Protein AF-A0A9J6B7P5-F1 (afdb_monomer_lite)

pLDDT: mean 73.7, std 16.9, range [36.16, 93.62]

Structure (mmCIF, N/CA/C/O backbone):
data_AF-A0A9J6B7P5-F1
#
_entry.id   AF-A0A9J6B7P5-F1
#
loop_
_atom_site.group_PDB
_atom_site.id
_atom_site.type_symbol
_atom_site.label_atom_id
_atom_site.label_alt_id
_atom_site.label_comp_id
_atom_site.label_asym_id
_atom_site.label_entity_id
_atom_site.label_seq_id
_atom_site.pdbx_PDB_ins_code
_atom_site.Cartn_x
_atom_site.Cartn_y
_atom_site.Cartn_z
_atom_site.occupancy
_atom_site.B_iso_or_equiv
_atom_site.auth_seq_id
_atom_site.auth_comp_id
_atom_site.auth_asym_id
_atom_site.auth_atom_id
_atom_site.pdbx_PDB_model_num
ATOM 1 N N . MET A 1 1 ? -21.417 7.766 10.799 1.00 41.38 1 MET A N 1
ATOM 2 C CA . MET A 1 1 ? -20.061 8.194 11.215 1.00 41.38 1 MET A CA 1
ATOM 3 C C . MET A 1 1 ? -19.464 7.102 12.091 1.00 41.38 1 MET A C 1
ATOM 5 O O . MET A 1 1 ? -19.940 6.919 13.204 1.00 41.38 1 MET A O 1
ATOM 9 N N . ASN A 1 2 ? -18.508 6.321 11.581 1.00 46.41 2 ASN A N 1
ATOM 10 C CA . ASN A 1 2 ? -17.875 5.256 12.366 1.00 46.41 2 ASN A CA 1
ATOM 11 C C . ASN A 1 2 ? -16.934 5.867 13.414 1.00 46.41 2 ASN A C 1
ATOM 13 O O . ASN A 1 2 ? -16.028 6.626 13.078 1.00 46.41 2 ASN A O 1
ATOM 17 N N . LYS A 1 3 ? -17.177 5.557 14.691 1.00 47.09 3 LYS A N 1
ATOM 18 C CA . LYS A 1 3 ? -16.329 5.957 15.818 1.00 47.09 3 LY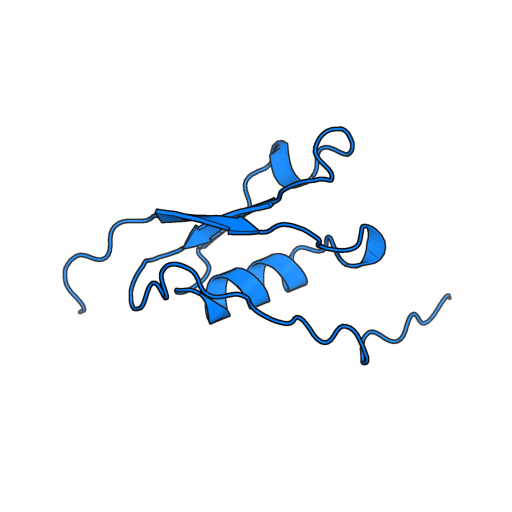S A CA 1
ATOM 19 C C . LYS A 1 3 ? -15.010 5.165 15.784 1.00 47.09 3 LYS A C 1
ATOM 21 O O . LYS A 1 3 ? -15.032 3.950 15.925 1.00 47.09 3 LYS A O 1
ATOM 26 N N . GLY A 1 4 ? -13.872 5.861 15.718 1.00 56.47 4 GLY A N 1
ATOM 27 C CA . GLY A 1 4 ? -12.684 5.483 16.501 1.00 56.47 4 GLY A CA 1
ATOM 28 C C . GLY A 1 4 ? -11.616 4.572 15.885 1.00 56.47 4 GLY A C 1
ATOM 29 O O . GLY A 1 4 ? -10.818 4.021 16.643 1.00 56.47 4 GLY A O 1
ATOM 30 N N . SER A 1 5 ? -11.530 4.408 14.566 1.00 67.50 5 SER A N 1
ATOM 31 C CA . SER A 1 5 ? -10.417 3.656 13.967 1.00 67.50 5 SER A CA 1
ATOM 32 C C . SER A 1 5 ? -9.139 4.513 13.977 1.00 67.50 5 SER A C 1
ATOM 34 O O . SER A 1 5 ? -9.038 5.505 13.256 1.00 67.50 5 SER A O 1
ATOM 36 N N . LYS A 1 6 ? -8.185 4.194 14.865 1.00 78.56 6 LYS A N 1
ATOM 37 C CA . LYS A 1 6 ? -6.889 4.893 14.934 1.00 78.56 6 LYS A CA 1
ATOM 38 C C . LYS A 1 6 ? -5.996 4.453 13.765 1.00 78.56 6 LYS A C 1
ATOM 40 O O . LYS A 1 6 ? -5.927 3.245 13.526 1.00 78.56 6 LYS A O 1
ATOM 45 N N . PRO A 1 7 ? -5.254 5.376 13.122 1.00 86.00 7 PRO A N 1
ATOM 46 C CA . PRO A 1 7 ? -4.273 5.018 12.106 1.00 86.00 7 PRO A CA 1
ATOM 47 C C . PRO A 1 7 ? -3.275 3.981 12.629 1.00 86.00 7 PRO A C 1
ATOM 49 O O . PRO A 1 7 ? -2.794 4.082 13.763 1.00 86.00 7 PRO A O 1
ATOM 52 N N . ARG A 1 8 ? -2.967 2.978 11.807 1.00 86.69 8 ARG A N 1
ATOM 53 C CA . ARG A 1 8 ? -1.977 1.935 12.101 1.00 86.69 8 ARG A CA 1
ATOM 54 C C . ARG A 1 8 ? -0.998 1.789 10.952 1.00 86.69 8 ARG A C 1
ATOM 56 O O . ARG A 1 8 ? -1.318 2.085 9.807 1.00 86.69 8 ARG A O 1
ATOM 63 N N . TRP A 1 9 ? 0.180 1.268 11.271 1.00 87.75 9 TRP A N 1
ATOM 64 C CA . TRP A 1 9 ? 1.215 0.970 10.293 1.00 87.75 9 TRP A CA 1
ATOM 65 C C . TRP A 1 9 ? 1.213 -0.512 9.937 1.00 87.75 9 TRP A C 1
ATOM 67 O O . TRP A 1 9 ? 1.489 -1.360 10.785 1.00 87.75 9 TRP A O 1
ATOM 77 N N . ALA A 1 10 ? 0.948 -0.811 8.671 1.00 85.19 10 ALA A N 1
ATOM 78 C CA . ALA A 1 10 ? 1.187 -2.112 8.073 1.00 85.19 10 ALA A CA 1
ATOM 79 C C . ALA A 1 10 ? 2.602 -2.157 7.482 1.00 85.19 10 ALA A C 1
ATOM 81 O O . ALA A 1 10 ? 3.077 -1.189 6.882 1.00 85.19 10 ALA A O 1
ATOM 82 N N . LYS A 1 11 ? 3.284 -3.292 7.653 1.00 86.31 11 LYS A N 1
ATOM 83 C CA . LYS A 1 11 ? 4.564 -3.574 6.998 1.00 86.31 11 LYS A CA 1
ATOM 84 C C . LYS A 1 11 ? 4.316 -4.584 5.886 1.00 86.31 11 LYS A C 1
ATOM 86 O O . LYS A 1 11 ? 3.830 -5.673 6.171 1.00 86.31 11 LYS A O 1
ATOM 91 N N . ALA A 1 12 ? 4.663 -4.227 4.657 1.00 83.75 12 ALA A N 1
ATOM 92 C CA . ALA A 1 12 ? 4.604 -5.127 3.514 1.00 83.75 12 ALA A CA 1
ATOM 93 C C . ALA A 1 12 ? 6.024 -5.524 3.096 1.00 83.75 12 ALA A C 1
ATOM 95 O O . ALA A 1 12 ? 6.909 -4.669 3.000 1.00 83.75 12 ALA A O 1
ATOM 96 N N . PHE A 1 13 ? 6.238 -6.816 2.869 1.00 83.38 13 PHE A N 1
ATOM 97 C CA . PHE A 1 13 ? 7.526 -7.412 2.512 1.00 83.38 13 PHE A CA 1
ATOM 98 C C . PHE A 1 13 ? 7.408 -8.119 1.160 1.00 83.38 13 PHE A C 1
ATOM 100 O O . PHE A 1 13 ? 6.307 -8.457 0.737 1.00 83.38 13 PHE A O 1
ATOM 107 N N . GLY A 1 14 ? 8.538 -8.342 0.486 1.00 80.31 14 GLY A N 1
ATOM 108 C CA . GLY A 1 14 ? 8.574 -9.140 -0.745 1.00 80.31 14 GLY A CA 1
ATOM 109 C C . GLY A 1 14 ? 7.988 -8.463 -1.989 1.00 80.31 14 GLY A C 1
ATOM 110 O O . GLY A 1 14 ? 7.787 -9.132 -2.993 1.00 80.31 14 GLY A O 1
ATOM 111 N N . ILE A 1 15 ? 7.736 -7.150 -1.955 1.00 82.12 15 ILE A N 1
ATOM 112 C CA . ILE A 1 15 ? 7.244 -6.403 -3.122 1.00 82.12 15 ILE A CA 1
ATOM 113 C C . ILE A 1 15 ? 8.378 -6.298 -4.152 1.00 82.12 15 ILE A C 1
ATOM 115 O O . ILE A 1 15 ? 9.419 -5.707 -3.834 1.00 82.12 15 ILE A O 1
ATOM 119 N N . PRO A 1 16 ? 8.205 -6.815 -5.382 1.00 82.75 16 PRO A N 1
ATOM 120 C CA . PRO A 1 16 ? 9.220 -6.696 -6.419 1.00 82.75 16 PRO A CA 1
ATOM 121 C C . PRO A 1 16 ? 9.564 -5.237 -6.711 1.00 82.75 16 PRO A C 1
ATOM 123 O O . PRO A 1 16 ? 8.690 -4.372 -6.710 1.00 82.75 16 PRO A O 1
ATOM 126 N N . LEU A 1 17 ? 10.834 -4.956 -7.017 1.00 81.25 17 LEU A N 1
ATOM 127 C CA . LEU A 1 17 ? 11.319 -3.585 -7.219 1.00 81.25 17 LEU A CA 1
ATOM 128 C C . LEU A 1 17 ? 10.518 -2.822 -8.287 1.00 81.25 17 LEU A C 1
ATOM 130 O O . LEU A 1 17 ? 10.204 -1.652 -8.092 1.00 81.25 17 LEU A O 1
ATOM 134 N N . HIS A 1 18 ? 10.156 -3.496 -9.380 1.00 81.19 18 HIS A N 1
ATOM 135 C CA . HIS A 1 18 ? 9.368 -2.923 -10.475 1.00 81.19 18 HIS A CA 1
ATOM 136 C C . HIS A 1 18 ? 7.903 -2.657 -10.090 1.00 81.19 18 HIS A C 1
ATOM 138 O O . HIS A 1 18 ? 7.261 -1.798 -10.683 1.00 81.19 18 HIS A O 1
ATOM 144 N N . ALA A 1 19 ? 7.386 -3.360 -9.080 1.00 81.50 19 ALA A N 1
ATOM 145 C CA . ALA A 1 19 ? 6.036 -3.193 -8.560 1.00 81.50 19 ALA A CA 1
ATOM 146 C C . ALA A 1 19 ? 5.979 -2.182 -7.403 1.00 81.50 19 ALA A C 1
ATOM 148 O O . ALA A 1 19 ? 4.908 -1.947 -6.852 1.00 81.50 19 ALA A O 1
ATOM 149 N N . ARG A 1 20 ? 7.093 -1.546 -7.011 1.00 84.38 20 ARG A N 1
ATOM 150 C CA . ARG A 1 20 ? 7.108 -0.475 -5.999 1.00 84.38 20 ARG A CA 1
ATOM 151 C C . ARG A 1 20 ? 6.579 0.829 -6.600 1.00 84.38 20 ARG A C 1
ATOM 153 O O . ARG A 1 20 ? 7.339 1.763 -6.818 1.00 84.38 20 ARG A O 1
ATOM 160 N N . ALA A 1 21 ? 5.280 0.888 -6.866 1.00 87.31 21 ALA A N 1
ATOM 161 C CA . ALA A 1 21 ? 4.565 2.076 -7.323 1.00 87.31 21 ALA A CA 1
ATOM 162 C C . ALA A 1 21 ? 3.504 2.485 -6.294 1.00 87.31 21 ALA A C 1
ATOM 164 O O . ALA A 1 21 ? 3.035 1.664 -5.504 1.00 87.31 21 ALA A O 1
ATOM 165 N N . ILE A 1 22 ? 3.093 3.757 -6.310 1.00 89.94 22 ILE A N 1
ATOM 166 C CA . ILE A 1 22 ? 2.105 4.282 -5.354 1.00 89.94 22 ILE A CA 1
ATOM 167 C C . ILE A 1 22 ? 0.787 3.497 -5.413 1.00 89.94 22 ILE A C 1
ATOM 169 O O . ILE A 1 22 ? 0.203 3.190 -4.375 1.00 89.94 22 ILE A O 1
ATOM 173 N N . ASN A 1 23 ? 0.379 3.086 -6.618 1.00 90.25 23 ASN A N 1
ATOM 174 C CA . ASN A 1 23 ? -0.820 2.279 -6.834 1.00 90.25 23 ASN A CA 1
ATOM 175 C C . ASN A 1 23 ? -0.732 0.915 -6.143 1.00 90.25 23 ASN A C 1
ATOM 177 O O . ASN A 1 23 ? -1.710 0.490 -5.536 1.00 90.25 23 ASN A O 1
ATOM 181 N N . THR A 1 24 ? 0.433 0.265 -6.154 1.00 89.12 24 THR A N 1
ATOM 182 C CA . THR A 1 24 ? 0.642 -1.014 -5.460 1.00 89.12 24 THR A CA 1
ATOM 183 C C . THR A 1 24 ? 0.424 -0.864 -3.961 1.00 89.12 24 THR A C 1
ATOM 185 O O . THR A 1 24 ? -0.309 -1.638 -3.355 1.00 89.12 24 THR A O 1
ATOM 188 N N . TYR A 1 25 ? 1.010 0.168 -3.348 1.00 90.19 25 TYR A N 1
ATOM 189 C CA . TYR A 1 25 ? 0.857 0.409 -1.911 1.00 90.19 25 TYR A CA 1
ATOM 190 C C . TYR A 1 25 ? -0.567 0.797 -1.527 1.00 90.19 25 TYR A C 1
ATOM 192 O O . TYR A 1 25 ? -1.031 0.417 -0.453 1.00 90.19 25 TYR A O 1
ATOM 200 N N . ARG A 1 26 ? -1.269 1.517 -2.408 1.00 91.81 26 ARG A N 1
ATOM 201 C CA . ARG A 1 26 ? -2.688 1.820 -2.235 1.00 91.81 26 ARG A CA 1
ATOM 202 C C . ARG A 1 26 ? -3.531 0.549 -2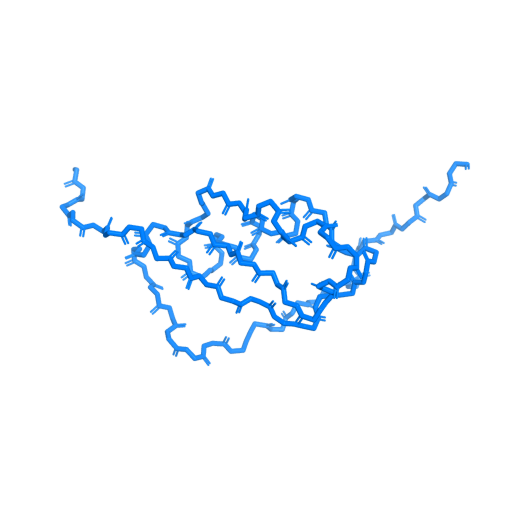.224 1.00 91.81 26 ARG A C 1
ATOM 204 O O . ARG A 1 26 ? -4.266 0.346 -1.267 1.00 91.81 26 ARG A O 1
ATOM 211 N N . ILE A 1 27 ? -3.356 -0.328 -3.216 1.00 90.00 27 ILE A N 1
ATOM 212 C CA . ILE A 1 27 ? -4.062 -1.617 -3.292 1.00 90.00 27 ILE A CA 1
ATOM 213 C C . ILE A 1 27 ? -3.803 -2.442 -2.026 1.00 90.00 27 ILE A C 1
ATOM 215 O O . ILE A 1 27 ? -4.747 -2.897 -1.389 1.00 90.00 27 ILE A O 1
ATOM 219 N N . ILE A 1 28 ? -2.540 -2.575 -1.606 1.00 87.88 28 ILE A N 1
ATOM 220 C CA . ILE A 1 28 ? -2.185 -3.308 -0.381 1.00 87.88 28 ILE A CA 1
ATOM 221 C C . ILE A 1 28 ? -2.849 -2.679 0.854 1.00 87.88 28 ILE A C 1
ATOM 223 O O . ILE A 1 28 ? -3.416 -3.390 1.680 1.00 87.88 28 ILE A O 1
ATOM 227 N N . GLY A 1 29 ? -2.794 -1.353 0.999 1.00 89.25 29 GLY A N 1
ATOM 228 C CA . GLY A 1 29 ? -3.405 -0.656 2.132 1.00 89.25 29 GLY A CA 1
ATOM 229 C C . GLY A 1 29 ? -4.924 -0.822 2.178 1.00 89.25 29 GLY A C 1
ATOM 230 O O . GLY A 1 29 ? -5.479 -1.086 3.246 1.00 89.25 29 GLY A O 1
ATOM 231 N N . ASP A 1 30 ? -5.585 -0.723 1.025 1.00 88.19 30 ASP A N 1
ATOM 232 C CA . ASP A 1 30 ? -7.030 -0.899 0.892 1.00 88.19 30 ASP A CA 1
ATOM 233 C C . ASP A 1 30 ? -7.460 -2.334 1.220 1.00 88.19 30 ASP A C 1
ATOM 235 O O . ASP A 1 30 ? -8.420 -2.511 1.970 1.00 88.19 30 ASP A O 1
ATOM 239 N N . LEU A 1 31 ? -6.699 -3.343 0.776 1.00 85.44 31 LEU A N 1
ATOM 240 C CA . LEU A 1 31 ? -6.940 -4.753 1.108 1.00 85.44 31 LEU A CA 1
ATOM 241 C C . LEU A 1 31 ? -6.809 -5.051 2.610 1.00 85.44 31 LEU A C 1
ATOM 243 O O . LEU A 1 31 ? -7.549 -5.876 3.139 1.00 85.44 31 LEU A O 1
ATOM 247 N N . VAL A 1 32 ? -5.871 -4.398 3.306 1.00 82.81 32 VAL A N 1
ATOM 248 C CA . VAL A 1 32 ? -5.564 -4.706 4.718 1.00 82.81 32 VAL A CA 1
ATOM 249 C C . VAL A 1 32 ? -6.402 -3.888 5.705 1.00 82.81 32 VAL A C 1
ATOM 251 O O . VAL A 1 32 ? -6.631 -4.330 6.833 1.00 82.81 32 VAL A O 1
ATOM 254 N N . GLY A 1 33 ? -6.843 -2.680 5.344 1.00 84.19 33 GLY A N 1
ATOM 255 C CA . GLY A 1 33 ? -7.591 -1.852 6.296 1.00 84.19 33 GLY A CA 1
ATOM 256 C C . GLY A 1 33 ? -7.903 -0.416 5.889 1.00 84.19 33 GLY A C 1
ATOM 257 O O . GLY A 1 33 ? -8.126 0.402 6.787 1.00 84.19 33 GLY A O 1
ATOM 258 N N . GLY A 1 34 ? -7.907 -0.115 4.587 1.00 88.69 34 GLY A N 1
ATOM 259 C CA . GLY A 1 34 ? -8.148 1.216 4.024 1.00 88.69 34 GLY A CA 1
ATOM 260 C C . GLY A 1 34 ? -6.888 2.078 4.016 1.00 88.69 34 GLY A C 1
ATOM 261 O O . GLY A 1 34 ? -6.427 2.502 5.078 1.00 88.69 34 GLY A O 1
ATOM 262 N N . TYR A 1 35 ? -6.341 2.342 2.829 1.00 91.06 35 TYR A N 1
ATOM 263 C CA . TYR A 1 35 ? -5.122 3.121 2.626 1.00 91.06 35 TYR A CA 1
ATOM 264 C C . TYR A 1 35 ? -5.289 4.583 3.062 1.00 91.06 35 TYR A C 1
ATOM 266 O O . TYR A 1 35 ? -6.298 5.223 2.767 1.00 91.06 35 TYR A O 1
ATOM 274 N N . ILE A 1 36 ? -4.262 5.131 3.721 1.00 92.38 36 ILE A N 1
ATOM 275 C CA . ILE A 1 36 ? -4.137 6.571 3.997 1.00 92.38 36 ILE A CA 1
ATOM 276 C C . ILE A 1 36 ? -2.952 7.147 3.224 1.00 92.38 36 ILE A C 1
ATOM 278 O O . ILE A 1 36 ? -3.121 8.058 2.420 1.00 92.38 36 ILE A O 1
ATOM 282 N N . TYR A 1 37 ? -1.748 6.632 3.484 1.00 93.62 37 TYR A N 1
ATOM 283 C CA . TYR A 1 37 ? -0.519 7.052 2.811 1.00 93.62 37 TYR 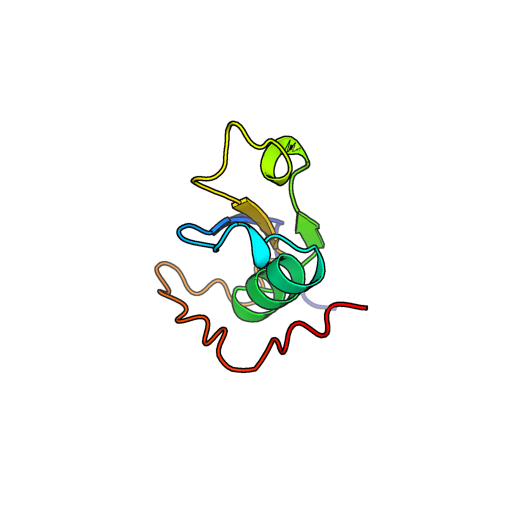A CA 1
ATOM 284 C C . TYR A 1 37 ? 0.583 5.993 2.953 1.00 93.62 37 TYR A C 1
ATOM 286 O O . TYR A 1 37 ? 0.454 5.036 3.719 1.00 93.62 37 TYR A O 1
ATOM 294 N N . VAL A 1 38 ? 1.679 6.160 2.215 1.00 92.62 38 VAL A N 1
ATOM 295 C CA . VAL A 1 38 ? 2.890 5.334 2.323 1.00 92.62 38 VAL A CA 1
ATOM 296 C C . VAL A 1 38 ? 4.038 6.184 2.861 1.00 92.62 38 VAL A C 1
ATOM 298 O O . VAL A 1 38 ? 4.175 7.345 2.490 1.00 92.62 38 VAL A O 1
ATOM 301 N N . ASP A 1 39 ? 4.833 5.618 3.760 1.00 90.88 39 ASP A N 1
ATOM 302 C CA . ASP A 1 39 ? 5.982 6.287 4.371 1.00 90.88 39 ASP A CA 1
ATOM 303 C C . ASP A 1 39 ? 7.060 6.619 3.327 1.00 90.88 39 ASP A C 1
ATOM 305 O O . ASP A 1 39 ? 7.373 5.768 2.491 1.00 90.88 39 ASP A O 1
ATOM 309 N N . GLU A 1 40 ? 7.647 7.816 3.390 1.00 87.69 40 GLU A N 1
ATOM 310 C CA . GLU A 1 40 ? 8.649 8.295 2.427 1.00 87.69 40 GLU A CA 1
ATOM 311 C C . GLU A 1 40 ? 9.895 7.397 2.354 1.00 87.69 40 GLU A C 1
ATOM 313 O O . GLU A 1 40 ? 10.430 7.177 1.265 1.00 87.69 40 GLU A O 1
ATOM 318 N N . ASP A 1 41 ? 10.297 6.769 3.468 1.00 85.75 41 ASP A N 1
ATOM 319 C CA . ASP A 1 41 ? 11.432 5.836 3.496 1.00 85.75 41 ASP A CA 1
ATOM 320 C C . ASP A 1 41 ? 11.176 4.580 2.651 1.00 85.75 41 ASP A C 1
ATOM 322 O O . ASP A 1 41 ? 12.116 3.862 2.302 1.00 85.75 41 ASP A O 1
ATOM 326 N N . THR A 1 42 ? 9.917 4.305 2.291 1.00 83.62 42 THR A N 1
ATOM 327 C CA . THR A 1 42 ? 9.553 3.219 1.370 1.00 83.62 42 THR A CA 1
ATOM 328 C C . THR A 1 42 ? 10.174 3.430 -0.013 1.00 83.62 42 THR A C 1
ATOM 330 O O . THR A 1 42 ? 10.444 2.462 -0.723 1.00 83.62 42 THR A O 1
ATOM 333 N N . TRP A 1 43 ? 10.459 4.671 -0.404 1.00 81.88 43 TRP A N 1
ATOM 334 C CA . TRP A 1 43 ? 11.105 4.976 -1.683 1.00 81.88 43 TRP A CA 1
ATOM 335 C C . TRP A 1 43 ? 12.622 4.824 -1.637 1.00 81.88 43 TRP A C 1
ATOM 337 O O . TRP A 1 43 ? 13.271 4.760 -2.685 1.00 81.88 43 TRP A O 1
ATOM 347 N N . ASN A 1 44 ? 13.200 4.706 -0.439 1.00 78.94 44 ASN A N 1
ATOM 348 C CA . ASN A 1 44 ? 14.630 4.534 -0.290 1.00 78.94 44 ASN A CA 1
ATOM 349 C C . ASN A 1 44 ? 15.052 3.158 -0.828 1.00 78.94 44 ASN A C 1
ATOM 351 O O . ASN A 1 44 ? 14.642 2.099 -0.336 1.00 78.94 44 ASN A O 1
ATOM 355 N N . ARG A 1 45 ? 15.903 3.175 -1.860 1.00 68.38 45 ARG A N 1
ATOM 356 C CA . ARG A 1 45 ? 16.440 1.965 -2.495 1.00 68.38 45 ARG A CA 1
ATOM 357 C C . ARG A 1 45 ? 17.386 1.180 -1.587 1.00 68.38 45 ARG A C 1
ATOM 359 O O . ARG A 1 45 ? 17.652 0.026 -1.876 1.00 68.38 45 ARG A O 1
ATOM 366 N N . SER A 1 46 ? 17.835 1.746 -0.473 1.00 72.81 46 SER A N 1
ATOM 367 C CA . SER A 1 46 ? 18.560 1.006 0.566 1.00 72.81 46 SER A CA 1
ATOM 368 C C . SER A 1 46 ? 17.618 0.194 1.470 1.00 72.81 46 SER A C 1
ATOM 370 O O . SER A 1 46 ? 18.056 -0.716 2.167 1.00 72.81 46 SER A O 1
ATOM 372 N N . HIS A 1 47 ? 16.308 0.475 1.437 1.00 65.81 47 HIS A N 1
ATOM 373 C CA . HIS A 1 47 ? 15.260 -0.188 2.221 1.00 65.81 47 HIS A CA 1
ATOM 374 C C . HIS A 1 47 ? 14.304 -1.002 1.325 1.00 65.81 47 HIS A C 1
ATOM 376 O O . HIS A 1 47 ? 13.083 -0.949 1.482 1.00 65.81 47 HIS A O 1
ATOM 382 N N . LEU A 1 48 ? 14.838 -1.778 0.369 1.00 65.25 48 LEU A N 1
ATOM 383 C CA . LEU A 1 48 ? 14.018 -2.602 -0.547 1.00 65.25 48 LEU A CA 1
ATOM 384 C C . LEU A 1 48 ? 13.204 -3.686 0.152 1.00 65.25 48 LEU A C 1
ATOM 386 O O . LEU A 1 48 ? 12.222 -4.171 -0.397 1.00 65.25 48 LEU A O 1
ATOM 390 N N . GLN A 1 49 ? 13.609 -4.073 1.357 1.00 68.75 49 GLN A N 1
ATOM 391 C CA . GLN A 1 49 ? 13.038 -5.234 2.025 1.00 68.75 49 GLN A CA 1
ATOM 392 C C . GLN A 1 49 ? 11.641 -4.977 2.596 1.00 68.75 49 GLN A C 1
ATOM 394 O O . GLN A 1 49 ? 10.925 -5.933 2.874 1.00 68.75 49 GLN A O 1
ATOM 399 N N . ARG A 1 50 ? 11.239 -3.715 2.797 1.00 81.25 50 ARG A N 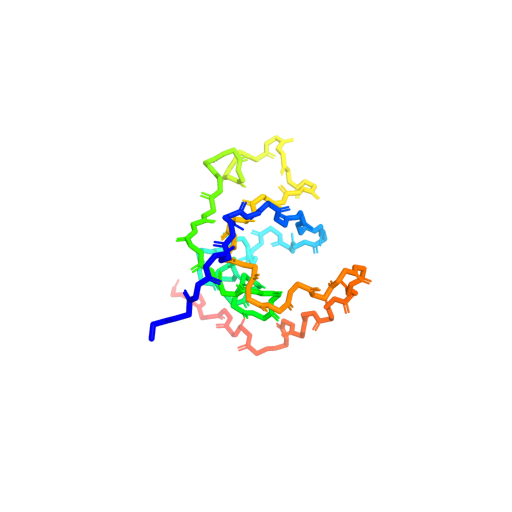1
ATOM 400 C CA . ARG A 1 50 ? 9.979 -3.394 3.477 1.00 81.25 50 ARG A CA 1
ATOM 401 C C . ARG A 1 50 ? 9.371 -2.077 3.015 1.00 81.25 50 ARG A C 1
ATOM 403 O O . ARG A 1 50 ? 10.074 -1.086 2.848 1.00 81.25 50 ARG A O 1
ATOM 410 N N . ALA A 1 51 ? 8.053 -2.063 2.880 1.00 87.69 51 ALA A N 1
ATOM 411 C CA . ALA A 1 51 ? 7.241 -0.862 2.739 1.00 87.69 51 ALA A CA 1
ATOM 412 C C . ALA A 1 51 ? 6.424 -0.638 4.014 1.00 87.69 51 ALA A C 1
ATOM 414 O O . ALA A 1 51 ? 5.929 -1.601 4.606 1.00 87.69 51 ALA A O 1
ATOM 415 N N . ARG A 1 52 ? 6.284 0.620 4.444 1.00 89.50 52 ARG A N 1
ATOM 416 C CA . ARG A 1 52 ? 5.413 0.996 5.568 1.00 89.50 52 ARG A CA 1
ATOM 417 C C . ARG A 1 52 ? 4.201 1.746 5.029 1.00 89.50 52 ARG A C 1
ATOM 419 O O . ARG A 1 52 ? 4.345 2.807 4.429 1.00 89.50 52 ARG A O 1
ATOM 426 N N . ILE A 1 53 ? 3.018 1.187 5.244 1.00 91.62 53 ILE A N 1
ATOM 427 C CA . ILE A 1 53 ? 1.747 1.704 4.730 1.00 91.62 53 ILE A CA 1
ATOM 428 C C . ILE A 1 53 ? 0.880 2.091 5.926 1.00 91.62 53 ILE A C 1
ATOM 430 O O . ILE A 1 53 ? 0.688 1.287 6.838 1.00 91.62 53 ILE A O 1
ATOM 434 N N . CYS A 1 54 ? 0.376 3.319 5.942 1.00 91.06 54 CYS A N 1
ATOM 435 C CA . CYS A 1 54 ? -0.544 3.794 6.962 1.00 91.06 54 CYS A CA 1
ATOM 436 C C . CYS A 1 54 ? -1.983 3.467 6.548 1.00 91.06 54 CYS A C 1
ATOM 438 O O . CYS A 1 54 ? -2.383 3.753 5.417 1.00 91.06 54 CYS A O 1
ATOM 440 N N . ILE A 1 55 ? -2.748 2.867 7.459 1.00 90.38 55 ILE A N 1
ATOM 441 C CA . ILE A 1 55 ? -4.114 2.388 7.223 1.00 90.38 55 ILE A CA 1
ATOM 442 C C . ILE A 1 55 ? -5.074 2.838 8.327 1.00 90.38 55 ILE A C 1
ATOM 444 O O . ILE A 1 55 ? -4.668 3.033 9.473 1.00 90.38 55 ILE A O 1
ATOM 448 N N . ILE A 1 56 ? -6.361 2.966 7.996 1.00 84.81 56 ILE A N 1
ATOM 449 C CA . ILE A 1 56 ? -7.414 3.464 8.902 1.00 84.81 56 ILE A CA 1
ATOM 450 C C . ILE A 1 56 ? -7.760 2.446 10.002 1.00 84.81 56 ILE A C 1
ATOM 452 O O . ILE A 1 56 ? -8.214 2.839 11.072 1.00 84.81 56 ILE A O 1
ATOM 456 N N . SER A 1 57 ? -7.474 1.152 9.803 1.00 70.12 57 SER A N 1
ATOM 457 C CA . SER A 1 57 ? -7.756 0.066 10.761 1.00 70.12 57 SER A CA 1
ATOM 458 C C . SER A 1 57 ? -9.255 -0.139 11.020 1.00 70.12 57 SER A C 1
ATOM 460 O O . SER A 1 57 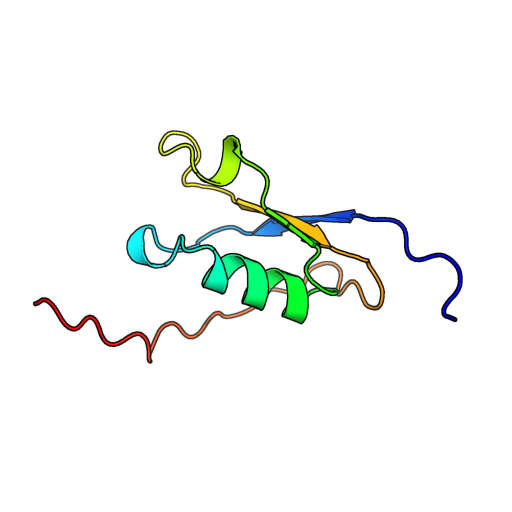? -9.675 -0.330 12.164 1.00 70.12 57 SER A O 1
ATOM 462 N N . SER A 1 58 ? -10.074 -0.126 9.967 1.00 63.34 58 SER A N 1
ATOM 463 C CA . SER A 1 58 ? -11.473 -0.561 10.060 1.00 63.34 58 SER A CA 1
ATOM 464 C C . SER A 1 58 ? -11.600 -2.086 10.190 1.00 63.34 58 SER A C 1
ATOM 466 O O . SER A 1 58 ? -12.447 -2.531 10.952 1.00 63.34 58 SER A O 1
ATOM 468 N N . ASN A 1 59 ? -10.727 -2.869 9.536 1.00 58.56 59 ASN A N 1
ATOM 469 C CA . ASN A 1 59 ? -10.774 -4.342 9.492 1.00 58.56 59 ASN A CA 1
ATOM 470 C C . ASN A 1 59 ? -9.368 -4.976 9.438 1.00 58.56 59 ASN A C 1
ATOM 472 O O . ASN A 1 59 ? -9.067 -5.733 8.521 1.00 58.56 59 ASN A O 1
ATOM 476 N N . LEU A 1 60 ? -8.475 -4.636 10.377 1.00 60.25 60 LEU A N 1
ATOM 477 C CA . LEU A 1 60 ? -7.099 -5.148 10.346 1.00 60.25 60 LEU A CA 1
ATOM 478 C C . LEU A 1 60 ? -7.082 -6.686 10.406 1.00 60.25 60 LEU A C 1
ATOM 480 O O . LEU A 1 60 ? -7.292 -7.266 11.472 1.00 60.25 60 LEU A O 1
ATOM 484 N N . VAL A 1 61 ? -6.763 -7.337 9.288 1.00 60.22 61 VAL A N 1
ATOM 485 C CA . VAL A 1 61 ? -6.506 -8.780 9.265 1.00 60.22 61 VAL A CA 1
ATOM 486 C C . VAL A 1 61 ? -5.087 -9.005 9.794 1.00 60.22 61 VAL A C 1
ATOM 488 O O . VAL A 1 61 ? -4.096 -8.904 9.073 1.00 60.22 61 VAL A O 1
ATOM 491 N N . SER A 1 62 ? -4.967 -9.208 11.107 1.00 54.97 62 SER A N 1
ATOM 492 C CA . SER A 1 62 ? -3.676 -9.445 11.760 1.00 54.97 62 SER A CA 1
ATOM 493 C C . SER A 1 62 ? -3.063 -10.756 11.259 1.00 54.97 62 SER A C 1
ATOM 495 O O . SER A 1 62 ? -3.667 -11.811 11.419 1.00 54.97 62 SER A O 1
ATOM 497 N N . GLY A 1 63 ? -1.861 -10.696 10.678 1.00 55.34 63 GLY A N 1
ATOM 498 C CA . GLY A 1 63 ? -1.144 -11.879 10.184 1.00 55.34 63 GLY A CA 1
ATOM 499 C C . GLY A 1 63 ? -1.562 -12.370 8.793 1.00 55.34 63 GLY A C 1
ATOM 500 O O . GLY A 1 63 ? -1.188 -13.478 8.423 1.00 55.34 63 GLY A O 1
ATOM 501 N N . ALA A 1 64 ? -2.306 -11.576 8.014 1.00 57.91 64 ALA A N 1
ATOM 502 C CA . ALA A 1 64 ? -2.637 -11.939 6.639 1.00 57.91 64 ALA A CA 1
ATOM 503 C C . ALA A 1 64 ? -1.385 -11.974 5.749 1.00 57.91 64 ALA A C 1
ATOM 505 O O . ALA A 1 64 ? -0.719 -10.956 5.549 1.00 57.91 64 ALA A O 1
ATOM 506 N N . MET A 1 65 ? -1.099 -13.141 5.179 1.00 54.38 65 MET A N 1
ATOM 507 C CA . MET A 1 65 ? -0.296 -13.246 3.969 1.00 54.38 65 MET A CA 1
ATOM 508 C C . MET A 1 65 ? -1.214 -12.891 2.800 1.00 54.38 65 MET A C 1
ATOM 510 O O . MET A 1 65 ? -2.190 -13.591 2.547 1.00 54.38 65 MET A O 1
ATOM 514 N N . ILE A 1 66 ? -0.941 -11.769 2.137 1.00 62.06 66 ILE A N 1
ATOM 515 C CA . ILE A 1 66 ? -1.633 -11.400 0.903 1.00 62.06 66 ILE A CA 1
ATOM 516 C C . ILE A 1 66 ? -0.756 -11.874 -0.242 1.00 62.06 66 ILE A 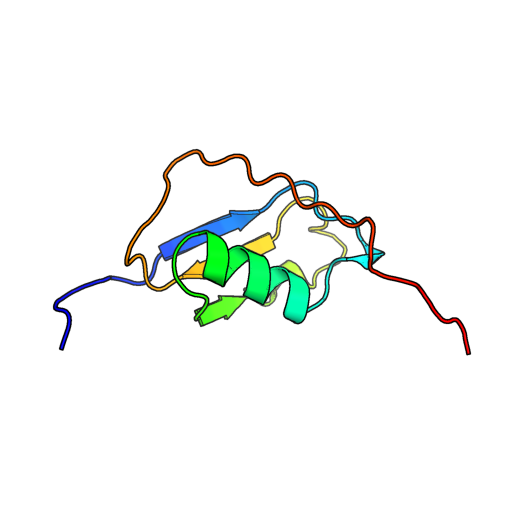C 1
ATOM 518 O O . ILE A 1 66 ? 0.349 -11.363 -0.434 1.00 62.06 66 ILE A O 1
ATOM 522 N N . GLU A 1 67 ? -1.247 -12.861 -0.979 1.00 55.16 67 GLU A N 1
ATOM 523 C CA . GLU A 1 67 ? -0.659 -13.246 -2.251 1.00 55.16 67 GLU A CA 1
ATOM 524 C C . GLU A 1 67 ? -1.032 -12.173 -3.278 1.00 55.16 67 GLU A C 1
ATOM 526 O O . GLU A 1 67 ? -2.192 -12.005 -3.651 1.00 55.16 67 GLU A O 1
ATOM 531 N N . LEU A 1 68 ? -0.046 -11.357 -3.646 1.00 57.31 68 LEU A N 1
ATOM 532 C CA . LEU A 1 68 ? -0.175 -10.400 -4.735 1.00 57.31 68 LEU A CA 1
ATOM 533 C C . LEU A 1 68 ? 0.106 -11.151 -6.033 1.00 57.31 68 LEU A C 1
ATOM 535 O O . LEU A 1 68 ? 1.266 -11.407 -6.350 1.00 57.31 68 LEU A O 1
ATOM 539 N N . ASP A 1 69 ? -0.947 -11.485 -6.775 1.00 54.66 69 ASP A N 1
ATOM 540 C CA . ASP A 1 69 ? -0.799 -11.928 -8.157 1.00 54.66 69 ASP A CA 1
ATOM 541 C C . ASP A 1 69 ? -0.409 -10.714 -9.020 1.00 54.66 69 ASP A C 1
ATOM 543 O O . ASP A 1 69 ? -1.211 -9.816 -9.285 1.00 54.66 69 ASP A O 1
ATOM 547 N N . ILE A 1 70 ? 0.874 -10.639 -9.383 1.00 55.41 70 ILE A N 1
ATOM 548 C CA . ILE A 1 70 ? 1.453 -9.586 -10.240 1.00 55.41 70 ILE A CA 1
ATOM 549 C C . ILE A 1 70 ? 1.356 -10.015 -11.725 1.00 55.41 70 ILE A C 1
ATOM 551 O O . ILE A 1 70 ? 2.036 -9.465 -12.584 1.00 55.41 70 ILE A O 1
ATOM 555 N N . GLY A 1 71 ? 0.519 -11.006 -12.058 1.00 47.22 71 GLY A N 1
ATOM 556 C CA . GLY A 1 71 ? 0.408 -11.576 -13.404 1.00 47.22 71 GLY A CA 1
ATOM 557 C C . GLY A 1 71 ? -0.025 -10.600 -14.507 1.00 47.22 71 GLY A C 1
ATOM 558 O O . GLY A 1 71 ? 0.411 -10.751 -15.645 1.00 47.22 71 GLY A O 1
ATOM 559 N N . ASP A 1 72 ? -0.800 -9.557 -14.186 1.00 49.12 72 ASP A N 1
ATOM 560 C CA . ASP A 1 72 ? -1.461 -8.715 -15.202 1.00 49.12 72 ASP A CA 1
ATOM 561 C C . ASP A 1 72 ? -0.807 -7.345 -15.465 1.00 49.12 72 ASP A C 1
ATOM 563 O O . ASP A 1 72 ? -1.323 -6.535 -16.242 1.00 49.12 72 ASP A O 1
ATOM 567 N N . TRP A 1 73 ? 0.340 -7.036 -14.852 1.00 51.69 73 TRP A N 1
ATOM 568 C CA . TRP A 1 73 ? 1.010 -5.747 -15.074 1.00 51.69 73 TRP A CA 1
ATOM 569 C C . TRP A 1 73 ? 1.867 -5.823 -16.340 1.00 51.69 73 TRP A C 1
ATOM 571 O O . TRP A 1 73 ? 3.092 -5.920 -16.290 1.00 51.69 73 TRP A O 1
ATOM 581 N N . ALA A 1 74 ? 1.207 -5.793 -17.500 1.00 41.09 74 ALA A N 1
ATOM 582 C CA . ALA A 1 74 ? 1.868 -5.759 -18.797 1.00 41.09 74 ALA A CA 1
ATOM 583 C C . ALA A 1 74 ? 2.735 -4.493 -18.919 1.00 41.09 74 ALA A C 1
ATOM 585 O O . ALA A 1 74 ? 2.237 -3.382 -19.121 1.00 41.09 74 ALA A O 1
ATOM 586 N N . MET A 1 75 ? 4.056 -4.664 -18.826 1.00 40.28 75 MET A N 1
ATOM 587 C CA . MET A 1 75 ? 5.015 -3.656 -19.267 1.00 40.28 75 MET A CA 1
ATOM 588 C C . MET A 1 75 ? 4.835 -3.445 -20.772 1.00 40.28 75 MET A C 1
ATOM 590 O O . MET A 1 75 ? 5.256 -4.269 -21.580 1.00 40.28 75 MET A O 1
ATOM 594 N N . LYS A 1 76 ? 4.248 -2.314 -21.164 1.00 36.16 76 LYS A N 1
ATOM 595 C CA . LYS A 1 76 ? 4.525 -1.740 -22.481 1.00 36.16 76 LYS A CA 1
ATOM 596 C C . LYS A 1 76 ? 5.749 -0.845 -22.339 1.00 36.16 76 LYS A C 1
ATOM 598 O O . LYS A 1 76 ? 5.648 0.253 -21.798 1.00 36.16 76 LYS A O 1
ATOM 603 N N . SER A 1 77 ? 6.900 -1.331 -22.795 1.00 38.75 77 SER A N 1
ATOM 604 C CA . SER A 1 77 ? 8.017 -0.454 -23.140 1.00 38.75 77 SER A CA 1
ATOM 605 C C . SER A 1 77 ? 7.603 0.370 -24.361 1.00 38.75 77 SER A C 1
ATOM 607 O O . SER A 1 77 ? 7.247 -0.211 -25.389 1.00 38.75 77 SER A O 1
ATOM 609 N N . LEU A 1 78 ? 7.593 1.695 -24.217 1.00 44.06 78 LEU A N 1
ATOM 610 C CA . LEU A 1 78 ? 7.653 2.628 -25.345 1.00 44.06 78 LEU A CA 1
ATOM 611 C C . LEU A 1 78 ? 9.088 2.684 -25.872 1.00 44.06 78 LEU A C 1
ATOM 613 O O . LEU A 1 78 ? 10.008 2.649 -25.021 1.00 44.06 78 LEU A O 1
#

Foldseek 3Di:
DDPDQDKDKDKDFDQDPVNLDQVNLQVVQCVAAHFDGWDPCSPVPVPNGITITIHSRPPHPPPDDDDDPPPPPDDDDD

Sequence (78 aa):
MNKGSKPRWAKAFGIPLHARAINTYRIIGDLVGGYIYVDEDTWNRSHLQRARICIISSNLVSGAMIELDIGDWAMKSL

Secondary structure (DSSP, 8-state):
-------EEEEEE---GGG-SHHHHHHHHHHHH-EEEE-GGGG-GGGTTEEEEEE--SS--TT-------TT------

Organism: Solanum commersonii (NCBI:txid4109)

Radius of gyration: 13.49 Å; chains: 1; bounding box: 39×22×42 Å